Protein AF-A0A2G5EXG2-F1 (afdb_monomer_lite)

Foldseek 3Di:
DDDDDPPPPPDPPPDDDPVVVCVVPVVDDDPVPDDPDPVPDDPPVVVDPPPDAAEAEVVCVVVVNVVSVVSVVCNVPPPVDHHYDYPPDDDD

Secondary structure (DSSP, 8-state):
-----------------HHHHHHH-TT---GGGS---TTTS--GGG--TT-PPPEEEHHHHHTT-HHHHHHHHHIIIIIS--EEE-------

Organism: Aquilegia coerulea (NCBI:txid218851)

Radius of gyration: 24.65 Å; chains: 1; bounding box: 77×33×47 Å

pLDDT: mean 79.73, std 17.0, range [39.12, 97.12]

Sequence (92 aa):
MDNGNTNSTEMPSSVENVQEMVRKDPSAVPKRFIVTNDIDRPNISLVSSGDEVPIIDLSLISDGNEDELKKLDLACSEWGFFQVYMSRSPRT

Structure (mmCIF, N/CA/C/O backbone):
data_AF-A0A2G5EXG2-F1
#
_entry.id   AF-A0A2G5EXG2-F1
#
loop_
_atom_site.group_PDB
_atom_site.id
_atom_site.type_symbol
_atom_site.label_atom_id
_atom_site.label_alt_id
_atom_site.label_comp_id
_atom_site.label_asym_id
_atom_site.label_entity_id
_atom_site.label_seq_id
_atom_site.pdbx_PDB_ins_code
_atom_site.Cartn_x
_atom_site.Cartn_y
_atom_site.Cartn_z
_atom_site.occupancy
_atom_site.B_iso_or_equiv
_atom_site.auth_seq_id
_atom_site.auth_comp_id
_atom_site.auth_asym_id
_atom_site.auth_atom_id
_atom_site.pdbx_PDB_model_num
ATOM 1 N N . MET A 1 1 ? 53.196 17.220 -24.524 1.00 39.12 1 MET A N 1
ATOM 2 C CA . MET A 1 1 ? 52.138 18.240 -24.642 1.00 39.12 1 MET A CA 1
ATOM 3 C C . MET A 1 1 ? 50.834 17.605 -24.192 1.00 39.12 1 MET A C 1
ATOM 5 O O . MET A 1 1 ? 50.650 16.423 -24.437 1.00 39.12 1 MET A O 1
ATOM 9 N N . ASP A 1 2 ? 50.050 18.372 -23.446 1.00 42.88 2 ASP A N 1
ATOM 10 C CA . ASP A 1 2 ? 48.906 17.999 -22.609 1.00 42.88 2 ASP A CA 1
ATOM 11 C C . ASP A 1 2 ? 47.767 17.275 -23.360 1.00 42.88 2 ASP A C 1
ATOM 13 O O . ASP A 1 2 ? 47.333 17.721 -24.423 1.00 42.88 2 ASP A O 1
ATOM 17 N N . ASN A 1 3 ? 47.301 16.149 -22.808 1.00 43.47 3 ASN A N 1
ATOM 18 C CA . ASN A 1 3 ? 46.162 15.384 -23.320 1.00 43.47 3 ASN A CA 1
ATOM 19 C C . ASN A 1 3 ? 44.876 16.022 -22.786 1.00 43.47 3 ASN A C 1
ATOM 21 O O . ASN A 1 3 ? 44.520 15.810 -21.628 1.00 43.47 3 ASN A O 1
ATOM 25 N N . GLY A 1 4 ? 44.181 16.781 -23.636 1.00 42.56 4 GLY A N 1
ATOM 26 C CA . GLY A 1 4 ? 42.904 17.415 -23.314 1.00 42.56 4 GLY A CA 1
ATOM 27 C C . GLY A 1 4 ? 41.845 16.400 -22.880 1.00 42.56 4 GLY A C 1
ATOM 28 O O . GLY A 1 4 ? 41.173 15.785 -23.704 1.00 42.56 4 GLY A O 1
ATOM 29 N N . ASN A 1 5 ? 41.706 16.243 -21.567 1.00 44.81 5 ASN A N 1
ATOM 30 C CA . ASN A 1 5 ? 40.606 15.569 -20.902 1.00 44.81 5 ASN A CA 1
ATOM 31 C C . ASN A 1 5 ? 39.347 16.434 -21.062 1.00 44.81 5 ASN A C 1
ATOM 33 O O . ASN A 1 5 ? 39.172 17.412 -20.342 1.00 44.81 5 ASN A O 1
ATOM 37 N N . THR A 1 6 ? 38.477 16.105 -22.017 1.00 45.97 6 THR A N 1
ATOM 38 C CA . THR A 1 6 ? 37.122 16.667 -22.075 1.00 45.97 6 THR A CA 1
ATOM 39 C C . THR A 1 6 ? 36.196 15.784 -21.251 1.00 45.97 6 THR A C 1
ATOM 41 O O . THR A 1 6 ? 35.353 15.058 -21.775 1.00 45.97 6 THR A O 1
ATOM 44 N N . ASN A 1 7 ? 36.356 15.838 -19.934 1.00 48.78 7 ASN A N 1
ATOM 45 C CA . ASN A 1 7 ? 35.297 15.483 -19.004 1.00 48.78 7 ASN A CA 1
ATOM 46 C C . ASN A 1 7 ? 34.235 16.589 -19.059 1.00 48.78 7 ASN A C 1
ATOM 48 O O . ASN A 1 7 ? 34.142 17.449 -18.187 1.00 48.78 7 ASN A O 1
ATOM 52 N N . SER A 1 8 ? 33.449 16.579 -20.136 1.00 43.00 8 SER A N 1
ATOM 53 C CA . SER A 1 8 ? 32.206 17.330 -20.221 1.00 43.00 8 SER A CA 1
ATOM 54 C C . SER A 1 8 ? 31.282 16.800 -19.132 1.00 43.00 8 SER A C 1
ATOM 56 O O . SER A 1 8 ? 30.638 15.769 -19.292 1.00 43.00 8 SER A O 1
ATOM 58 N N . THR A 1 9 ? 31.275 17.485 -17.992 1.00 49.47 9 THR A N 1
ATOM 59 C CA . THR A 1 9 ? 30.265 17.347 -16.949 1.00 49.47 9 THR A CA 1
ATOM 60 C C . THR A 1 9 ? 28.904 17.604 -17.592 1.00 49.47 9 THR A C 1
ATOM 62 O O . THR A 1 9 ? 28.489 18.754 -17.742 1.00 49.47 9 THR A O 1
ATOM 65 N N . GLU A 1 10 ? 28.230 16.543 -18.038 1.00 51.47 10 GLU A N 1
ATOM 66 C CA . GLU A 1 10 ? 26.830 16.601 -18.438 1.00 51.47 10 GLU A CA 1
ATOM 67 C C . GLU A 1 10 ? 26.021 16.970 -17.194 1.00 51.47 10 GLU A C 1
ATOM 69 O O . GLU A 1 10 ? 25.740 16.152 -16.318 1.00 51.47 10 GLU A O 1
ATOM 74 N N . MET A 1 11 ? 25.693 18.256 -17.092 1.00 52.38 11 MET A N 1
ATOM 75 C CA . MET A 1 11 ? 24.642 18.752 -16.213 1.00 52.38 11 MET A CA 1
ATOM 76 C C . MET A 1 11 ? 23.395 17.901 -16.481 1.00 52.38 11 MET A C 1
ATOM 78 O O . MET A 1 11 ? 23.066 17.727 -17.658 1.00 52.38 11 MET A O 1
ATOM 82 N N . PRO A 1 12 ? 22.704 17.355 -15.461 1.00 56.38 12 PRO A N 1
ATOM 83 C CA . PRO A 1 12 ? 21.572 16.474 -15.702 1.00 56.38 12 PRO A CA 1
ATOM 84 C C . PRO A 1 12 ? 20.510 17.259 -16.471 1.00 56.38 12 PRO A C 1
ATOM 86 O O . PRO A 1 12 ? 19.860 18.158 -15.935 1.00 56.38 12 PRO A O 1
ATOM 89 N N . SER A 1 13 ? 20.394 16.951 -17.763 1.00 63.50 13 SER A N 1
ATOM 90 C CA . SER A 1 13 ? 19.405 17.526 -18.661 1.00 63.50 13 SER A CA 1
ATOM 91 C C . SER A 1 13 ? 18.033 17.369 -18.019 1.00 63.50 13 SER A C 1
ATOM 93 O O . SER A 1 13 ? 17.691 16.267 -17.581 1.00 63.50 13 SER A O 1
ATOM 95 N N . SER A 1 14 ? 17.278 18.466 -17.948 1.00 72.94 14 SER A N 1
ATOM 96 C CA . SER A 1 14 ? 15.920 18.495 -17.405 1.00 72.94 14 SER A CA 1
ATOM 97 C C . SER A 1 14 ? 15.128 17.290 -17.913 1.00 72.94 14 SER A C 1
ATOM 99 O O . SER A 1 14 ? 15.058 17.054 -19.121 1.00 72.94 14 SER A O 1
ATOM 101 N N . VAL A 1 15 ? 14.588 16.488 -16.994 1.00 76.44 15 VAL A N 1
ATOM 102 C CA . VAL A 1 15 ? 13.803 15.306 -17.350 1.00 76.44 15 VAL A CA 1
ATOM 103 C C . VAL A 1 15 ? 12.589 15.770 -18.150 1.00 76.44 15 VAL A C 1
ATOM 105 O O . VAL A 1 15 ? 11.729 16.474 -17.625 1.00 76.44 15 VAL A O 1
ATOM 108 N N . GLU A 1 16 ? 12.527 15.384 -19.427 1.00 83.38 16 GLU A N 1
ATOM 109 C CA . GLU A 1 16 ? 11.381 15.706 -20.279 1.00 83.38 16 GLU A CA 1
ATOM 110 C C . GLU A 1 16 ? 10.090 15.141 -19.669 1.00 83.38 16 GLU A C 1
ATOM 112 O O . GLU A 1 16 ? 10.077 14.057 -19.074 1.00 83.38 16 GLU A O 1
ATOM 117 N N . ASN A 1 17 ? 9.005 15.904 -19.805 1.00 89.69 17 ASN A N 1
ATOM 118 C CA . ASN A 1 17 ? 7.696 15.518 -19.310 1.00 89.69 17 ASN A CA 1
ATOM 119 C C . ASN A 1 17 ? 7.194 14.266 -20.051 1.00 89.69 17 ASN A C 1
ATOM 121 O O . ASN A 1 17 ? 7.033 14.275 -21.271 1.00 89.69 17 ASN A O 1
ATOM 125 N N . VAL A 1 18 ? 6.893 13.209 -19.293 1.00 91.25 18 VAL A N 1
ATOM 126 C CA . VAL A 1 18 ? 6.465 11.911 -19.840 1.00 91.25 18 VAL A CA 1
ATOM 127 C C . VAL A 1 18 ? 5.181 12.027 -20.667 1.00 91.25 18 VAL A C 1
ATOM 129 O O . VAL A 1 18 ? 5.065 11.376 -21.701 1.00 91.25 18 VAL A O 1
ATOM 132 N N . GLN A 1 19 ? 4.227 12.870 -20.260 1.00 92.31 19 GLN A N 1
ATOM 133 C CA . GLN A 1 19 ? 2.969 13.037 -20.995 1.00 92.31 19 GLN A CA 1
ATOM 134 C C . GLN A 1 19 ? 3.207 13.679 -22.366 1.00 92.31 19 GLN A C 1
ATOM 136 O O . GLN A 1 19 ? 2.638 13.227 -23.356 1.00 92.31 19 GLN A O 1
ATOM 141 N N . GLU A 1 20 ? 4.075 14.690 -22.443 1.00 90.94 20 GLU A N 1
ATOM 142 C CA . GLU A 1 20 ? 4.448 15.324 -23.714 1.00 90.94 20 GLU A CA 1
ATOM 143 C C . GLU A 1 20 ? 5.224 14.374 -24.631 1.00 90.94 20 GLU A C 1
ATOM 145 O O . GLU A 1 20 ? 4.977 14.346 -25.835 1.00 90.94 20 GLU A O 1
ATOM 150 N N . MET A 1 21 ? 6.115 13.551 -24.075 1.00 89.94 21 MET A N 1
ATOM 151 C CA . MET A 1 21 ? 6.831 12.530 -24.845 1.00 89.94 21 MET A CA 1
ATOM 152 C C . MET A 1 21 ? 5.864 11.542 -25.508 1.00 89.94 21 MET A C 1
ATOM 154 O O . MET A 1 21 ? 5.945 11.319 -26.712 1.00 89.94 21 MET A O 1
ATOM 158 N N . VAL A 1 22 ? 4.906 11.010 -24.740 1.00 90.94 22 VAL A N 1
ATOM 159 C CA . VAL A 1 22 ? 3.898 10.063 -25.247 1.00 90.94 22 VAL A CA 1
ATOM 160 C C . VAL A 1 22 ? 2.989 10.717 -26.291 1.00 90.94 22 VAL A C 1
ATOM 162 O O . VAL A 1 22 ? 2.610 10.067 -27.262 1.00 90.94 22 VAL A O 1
ATOM 165 N N . ARG A 1 23 ? 2.654 12.006 -26.125 1.00 92.38 23 ARG A N 1
ATOM 166 C CA . ARG A 1 23 ? 1.879 12.775 -27.116 1.00 92.38 23 ARG A CA 1
ATOM 167 C C . ARG A 1 23 ? 2.610 12.923 -28.452 1.00 92.38 23 ARG A C 1
ATOM 169 O O . ARG A 1 23 ? 1.948 12.914 -29.485 1.00 92.38 23 ARG A O 1
ATOM 176 N N . LYS A 1 24 ? 3.937 13.088 -28.436 1.00 91.25 24 LYS A N 1
ATOM 177 C CA . LYS A 1 24 ? 4.763 13.225 -29.649 1.00 91.25 24 LYS A CA 1
ATOM 178 C C . LYS A 1 24 ? 4.949 11.889 -30.365 1.00 91.25 24 LYS A C 1
ATOM 180 O O . LYS A 1 24 ? 4.731 11.817 -31.569 1.00 91.25 24 LYS A O 1
ATOM 185 N N . ASP A 1 25 ? 5.362 10.861 -29.627 1.00 91.56 25 ASP A N 1
ATOM 186 C CA . ASP A 1 25 ? 5.522 9.502 -30.140 1.00 91.56 25 ASP A CA 1
ATOM 187 C C . ASP A 1 25 ? 5.372 8.481 -28.995 1.00 91.56 25 ASP A C 1
ATOM 189 O O . ASP A 1 25 ? 6.270 8.346 -28.159 1.00 91.56 25 ASP A O 1
ATOM 193 N N . PRO A 1 26 ? 4.263 7.723 -28.946 1.00 88.69 26 PRO A N 1
ATOM 194 C CA . PRO A 1 26 ? 4.024 6.744 -27.889 1.00 88.69 26 PRO A CA 1
ATOM 195 C C . PRO A 1 26 ? 4.949 5.519 -27.966 1.00 88.69 26 PRO A C 1
ATOM 197 O O . PRO A 1 26 ? 5.044 4.773 -26.994 1.00 88.69 26 PRO A O 1
ATOM 200 N N . SER A 1 27 ? 5.617 5.285 -29.101 1.00 89.69 27 SER A N 1
ATOM 201 C CA . SER A 1 27 ? 6.521 4.145 -29.296 1.00 89.69 27 SER A CA 1
ATOM 202 C C . SER A 1 27 ? 7.973 4.449 -28.910 1.00 89.69 27 SER A C 1
ATOM 204 O O . SER A 1 27 ? 8.751 3.534 -28.628 1.00 89.69 27 SER A O 1
ATOM 206 N N . ALA A 1 28 ? 8.339 5.729 -28.833 1.00 88.25 28 ALA A N 1
ATOM 207 C CA . ALA A 1 28 ? 9.690 6.174 -28.526 1.00 88.25 28 ALA A CA 1
ATOM 208 C C . ALA A 1 28 ? 9.927 6.286 -27.011 1.00 88.25 28 ALA A C 1
ATOM 210 O O . ALA A 1 28 ? 10.002 7.381 -26.456 1.00 88.25 28 ALA A O 1
ATOM 211 N N . VAL A 1 29 ? 10.089 5.148 -26.327 1.00 87.75 29 VAL A N 1
ATOM 212 C CA . VAL A 1 29 ? 10.474 5.121 -24.904 1.00 87.75 29 VAL A CA 1
ATOM 213 C C . VAL A 1 29 ? 11.993 5.309 -24.761 1.00 87.75 29 VAL A C 1
ATOM 215 O O . VAL A 1 29 ? 12.763 4.466 -25.231 1.00 87.75 29 VAL A O 1
ATOM 218 N N . PRO A 1 30 ? 12.480 6.370 -24.087 1.00 87.50 30 PRO A N 1
ATOM 219 C CA . PRO A 1 30 ? 13.908 6.544 -23.841 1.00 87.50 30 PRO A CA 1
ATOM 220 C C . PRO A 1 30 ? 14.498 5.417 -22.993 1.00 87.50 30 PRO A C 1
ATOM 222 O O . PRO A 1 30 ? 13.901 4.997 -22.002 1.00 87.50 30 PRO A O 1
ATOM 225 N N . LYS A 1 31 ? 15.738 5.017 -23.305 1.00 86.56 31 LYS A N 1
ATOM 226 C CA . LYS A 1 31 ? 16.457 3.924 -22.620 1.00 86.56 31 LYS A CA 1
ATOM 227 C C . LYS A 1 31 ? 16.489 4.055 -21.092 1.00 86.56 31 LY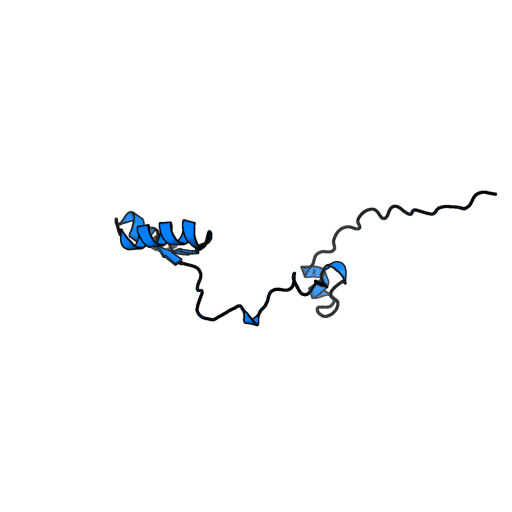S A C 1
ATOM 229 O O . LYS A 1 31 ? 16.453 3.046 -20.407 1.00 86.56 31 LYS A O 1
ATOM 234 N N . ARG A 1 32 ? 16.497 5.281 -20.556 1.00 85.19 32 ARG A N 1
ATOM 235 C CA . ARG A 1 32 ? 16.488 5.557 -19.106 1.00 85.19 32 ARG A CA 1
ATOM 236 C C . ARG A 1 32 ? 15.215 5.114 -18.368 1.00 85.19 32 ARG A C 1
ATOM 238 O O . ARG A 1 32 ? 15.243 5.036 -17.149 1.00 85.19 32 ARG A O 1
ATOM 245 N N . PHE A 1 33 ? 14.110 4.871 -19.078 1.00 87.25 33 PHE A N 1
ATOM 246 C CA . PHE A 1 33 ? 12.858 4.351 -18.508 1.00 87.25 33 PHE A CA 1
ATOM 247 C C . PHE A 1 33 ? 12.680 2.845 -18.730 1.00 87.25 33 PHE A C 1
ATOM 249 O O . PHE A 1 33 ? 11.723 2.257 -18.231 1.00 87.25 33 PHE A O 1
ATOM 256 N N . ILE A 1 34 ? 13.575 2.218 -19.496 1.00 87.12 34 ILE A N 1
ATOM 257 C CA . ILE A 1 34 ? 13.533 0.784 -19.755 1.00 87.12 34 ILE A CA 1
ATOM 258 C C . ILE A 1 34 ? 14.249 0.091 -18.598 1.00 87.12 34 ILE A C 1
ATOM 260 O O . ILE A 1 34 ? 15.451 0.266 -18.411 1.00 87.12 34 ILE A O 1
ATOM 264 N N . VAL A 1 35 ? 13.507 -0.702 -17.829 1.00 86.62 35 VAL A N 1
ATOM 265 C CA . VAL A 1 35 ? 14.079 -1.570 -16.795 1.00 86.62 35 VAL A CA 1
ATOM 266 C C . VAL A 1 35 ? 14.815 -2.712 -17.495 1.00 86.62 35 VAL A C 1
ATOM 268 O O . VAL A 1 35 ? 14.195 -3.522 -18.180 1.00 86.62 35 VAL A O 1
ATOM 271 N N . THR A 1 36 ? 16.142 -2.738 -17.381 1.00 83.00 36 THR A N 1
ATOM 272 C CA . THR A 1 36 ? 17.008 -3.714 -18.066 1.00 83.00 36 THR A CA 1
ATOM 273 C C . THR A 1 36 ? 17.311 -4.953 -17.233 1.00 83.00 36 THR A C 1
ATOM 275 O O . THR A 1 36 ? 17.732 -5.964 -17.786 1.00 83.00 36 THR A O 1
ATOM 278 N N . ASN A 1 37 ? 17.131 -4.874 -15.917 1.00 84.19 37 ASN A N 1
ATOM 279 C CA . ASN A 1 37 ? 17.343 -5.984 -15.003 1.00 84.19 37 ASN A CA 1
ATOM 280 C C . ASN A 1 37 ? 16.027 -6.743 -14.804 1.00 84.19 37 ASN A C 1
ATOM 282 O O . ASN A 1 37 ? 15.043 -6.167 -14.341 1.00 84.19 37 ASN A O 1
ATOM 286 N N . ASP A 1 38 ? 16.013 -8.036 -15.124 1.00 76.25 38 ASP A N 1
ATOM 287 C CA . ASP A 1 38 ? 14.811 -8.873 -15.023 1.00 76.25 38 ASP A CA 1
ATOM 288 C C . ASP A 1 38 ? 14.291 -9.007 -13.583 1.00 76.25 38 ASP A C 1
ATOM 290 O O . ASP A 1 38 ? 13.101 -9.234 -13.387 1.00 76.25 38 ASP A O 1
ATOM 294 N N . ILE A 1 39 ? 15.155 -8.818 -12.578 1.00 77.12 39 ILE A N 1
ATOM 295 C CA . ILE A 1 39 ? 14.778 -8.847 -11.153 1.00 77.12 39 ILE A CA 1
ATOM 296 C C . ILE A 1 39 ? 13.927 -7.626 -10.775 1.00 77.12 39 ILE A C 1
ATOM 298 O O . ILE A 1 39 ? 13.022 -7.734 -9.952 1.00 77.12 39 ILE A O 1
ATOM 302 N N . ASP A 1 40 ? 14.189 -6.478 -11.400 1.00 79.25 40 ASP A N 1
ATOM 303 C CA . ASP A 1 40 ? 13.461 -5.230 -11.146 1.00 79.25 40 ASP A CA 1
ATOM 304 C C . ASP A 1 40 ? 12.180 -5.139 -11.992 1.00 79.25 40 ASP A C 1
ATOM 306 O O . ASP A 1 40 ? 11.365 -4.225 -11.827 1.00 79.25 40 ASP A O 1
ATOM 310 N N . ARG A 1 41 ? 11.988 -6.078 -12.929 1.00 81.19 41 ARG A N 1
ATOM 311 C CA . ARG A 1 41 ? 10.791 -6.138 -13.758 1.00 81.19 41 ARG A CA 1
ATOM 312 C C . ARG A 1 41 ? 9.657 -6.778 -12.953 1.00 81.19 41 ARG A C 1
ATOM 314 O O . ARG A 1 41 ? 9.807 -7.902 -12.475 1.00 81.19 41 ARG A O 1
ATOM 321 N N . PRO A 1 42 ? 8.485 -6.126 -12.845 1.00 78.62 42 PRO A N 1
ATOM 322 C CA . PRO A 1 42 ? 7.355 -6.724 -12.154 1.00 78.62 42 PRO A CA 1
ATOM 323 C C . PRO A 1 42 ? 6.968 -8.039 -12.834 1.00 78.62 42 PRO A C 1
ATOM 325 O O . PRO A 1 42 ? 6.762 -8.096 -14.051 1.00 78.62 42 PRO A O 1
ATOM 328 N N . ASN A 1 43 ? 6.861 -9.105 -12.043 1.00 76.50 43 ASN A N 1
ATOM 329 C CA . ASN A 1 43 ? 6.400 -10.389 -12.537 1.00 76.50 43 ASN A CA 1
ATOM 330 C C . ASN A 1 43 ? 4.877 -10.339 -12.723 1.00 76.50 43 ASN A C 1
ATOM 332 O O . ASN A 1 43 ? 4.111 -10.563 -11.792 1.00 76.50 43 ASN A O 1
ATOM 336 N N . ILE A 1 44 ? 4.439 -10.063 -13.951 1.00 72.25 44 ILE A N 1
ATOM 337 C CA . ILE A 1 44 ? 3.012 -9.940 -14.290 1.00 72.25 44 ILE A CA 1
ATOM 338 C C . ILE A 1 44 ? 2.272 -11.279 -14.098 1.00 72.25 44 ILE A C 1
ATOM 340 O O . ILE A 1 44 ? 1.076 -11.285 -13.835 1.00 72.25 44 ILE A O 1
ATOM 344 N N . SER A 1 45 ? 2.974 -12.418 -14.164 1.00 70.81 45 SER A N 1
ATOM 345 C CA . SER A 1 45 ? 2.375 -13.734 -13.891 1.00 70.81 45 SER A CA 1
ATOM 346 C C . SER A 1 45 ? 2.160 -14.016 -12.400 1.00 70.81 45 SER A C 1
ATOM 348 O O . SER A 1 45 ? 1.351 -14.875 -12.066 1.00 70.81 45 SER A O 1
ATOM 350 N N . LEU A 1 46 ? 2.845 -13.280 -11.513 1.00 64.62 46 LEU A N 1
ATOM 351 C CA . LEU A 1 46 ? 2.646 -13.339 -10.060 1.00 64.62 46 LEU A CA 1
ATOM 352 C C . LEU A 1 46 ? 1.413 -12.550 -9.611 1.00 64.62 46 LEU A C 1
ATOM 354 O O . LEU A 1 46 ? 1.000 -12.686 -8.465 1.00 64.62 46 LEU A O 1
ATOM 358 N N . VAL A 1 47 ? 0.797 -11.759 -10.496 1.00 66.69 47 VAL A N 1
ATOM 359 C CA . VAL A 1 47 ? -0.493 -11.108 -10.238 1.00 66.69 47 VAL A CA 1
ATOM 360 C C . VAL A 1 47 ? -1.585 -12.189 -10.276 1.00 66.69 47 VAL A C 1
ATOM 362 O O . VAL A 1 47 ? -2.395 -12.279 -11.195 1.00 66.69 47 VAL A O 1
ATOM 365 N N . SER A 1 48 ? -1.519 -13.096 -9.303 1.00 59.56 48 SER A N 1
ATOM 366 C CA . SER A 1 48 ? -2.470 -14.163 -9.057 1.00 59.56 48 SER A CA 1
ATOM 367 C C . SER A 1 48 ? -3.794 -13.527 -8.666 1.00 59.56 48 SER A C 1
ATOM 369 O O . SER A 1 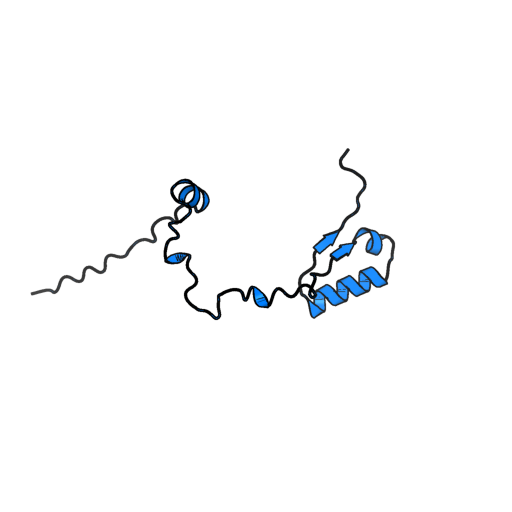48 ? -3.838 -12.603 -7.859 1.00 59.56 48 SER A O 1
ATOM 371 N N . SER A 1 49 ? -4.890 -14.038 -9.214 1.00 59.91 49 SER A N 1
ATOM 372 C CA . SER A 1 49 ? -6.251 -13.546 -8.971 1.00 59.91 49 SER A CA 1
ATOM 373 C C . SER A 1 49 ? -6.764 -13.772 -7.535 1.00 59.91 49 SER A C 1
ATOM 375 O O . SER A 1 49 ? -7.963 -13.640 -7.313 1.00 59.91 49 SER A O 1
ATOM 377 N N . GLY A 1 50 ? -5.901 -14.177 -6.594 1.00 60.22 50 GLY A N 1
ATOM 378 C CA . GLY A 1 50 ? -6.274 -14.617 -5.245 1.00 60.22 50 GLY A CA 1
ATOM 379 C C . GLY A 1 50 ? -5.765 -13.749 -4.091 1.00 60.22 50 GLY A C 1
ATOM 380 O O . GLY A 1 50 ? -6.405 -13.742 -3.045 1.00 60.22 50 GLY A O 1
ATOM 381 N N . ASP A 1 51 ? -4.678 -12.995 -4.274 1.00 64.31 51 ASP A N 1
ATOM 382 C CA . ASP A 1 51 ? -4.143 -12.108 -3.233 1.00 64.31 51 ASP A CA 1
ATOM 383 C C . ASP A 1 51 ? -4.736 -10.708 -3.430 1.00 64.31 51 ASP A C 1
ATOM 385 O O . ASP A 1 51 ? -4.096 -9.784 -3.937 1.00 64.31 51 ASP A O 1
ATOM 389 N N . GLU A 1 52 ? -6.017 -10.566 -3.090 1.00 80.69 52 GLU A N 1
ATOM 390 C CA . GLU A 1 52 ? -6.687 -9.271 -3.115 1.00 80.69 52 GLU A CA 1
ATOM 391 C C . GLU A 1 52 ? -6.265 -8.445 -1.897 1.00 80.69 52 GLU A C 1
ATOM 393 O O . GLU A 1 52 ? -6.326 -8.903 -0.755 1.00 80.69 52 GLU A O 1
ATOM 398 N N . VAL A 1 53 ? -5.842 -7.205 -2.151 1.00 89.38 53 VAL A N 1
ATOM 399 C CA . VAL A 1 53 ? -5.508 -6.244 -1.098 1.00 89.38 53 VAL A CA 1
ATOM 400 C C . VAL A 1 53 ? -6.695 -6.116 -0.132 1.00 89.38 53 VAL A C 1
ATOM 402 O O . VAL A 1 53 ? -7.808 -5.852 -0.595 1.00 89.38 53 VAL A O 1
ATOM 405 N N . PRO A 1 54 ? -6.490 -6.220 1.196 1.00 93.12 54 PRO A N 1
ATOM 406 C CA . PRO A 1 54 ? -7.577 -6.114 2.158 1.00 93.12 54 PRO A CA 1
ATOM 407 C C . PRO A 1 54 ? -8.334 -4.793 2.003 1.00 93.12 54 PRO A C 1
ATOM 409 O O . PRO A 1 54 ? -7.726 -3.727 1.933 1.00 93.12 54 PRO A O 1
ATOM 412 N N . ILE A 1 55 ? -9.665 -4.851 1.976 1.00 93.50 55 ILE A N 1
ATOM 413 C CA . ILE A 1 55 ? -10.538 -3.669 1.998 1.00 93.50 55 ILE A CA 1
ATOM 414 C C . ILE A 1 55 ? -11.128 -3.542 3.400 1.00 93.50 55 ILE A C 1
ATOM 416 O O . ILE A 1 55 ? -11.769 -4.482 3.858 1.00 93.50 55 ILE A O 1
ATOM 420 N N . ILE A 1 56 ? -10.932 -2.408 4.066 1.00 95.12 56 ILE A N 1
ATOM 421 C CA . ILE A 1 56 ? -11.389 -2.150 5.436 1.00 95.12 56 ILE A CA 1
ATOM 422 C C . ILE A 1 56 ? -12.532 -1.133 5.430 1.00 95.12 56 ILE A C 1
ATOM 424 O O . ILE A 1 56 ? -12.345 -0.003 4.975 1.00 95.12 56 ILE A O 1
ATOM 428 N N . ASP A 1 57 ? -13.696 -1.499 5.959 1.00 94.06 57 ASP A N 1
ATOM 429 C CA . ASP A 1 57 ? -14.826 -0.594 6.166 1.00 94.06 57 ASP A CA 1
ATOM 430 C C . ASP A 1 57 ? -14.731 0.106 7.529 1.00 94.06 57 ASP A C 1
ATOM 432 O O . ASP A 1 57 ? -15.034 -0.452 8.587 1.00 94.06 57 ASP A O 1
ATOM 436 N N . LEU A 1 58 ? -14.335 1.379 7.511 1.00 91.62 58 LEU A N 1
ATOM 437 C CA . LEU A 1 58 ? -14.205 2.167 8.739 1.00 91.62 58 LEU A CA 1
ATOM 438 C C . LEU A 1 58 ? -15.556 2.492 9.391 1.00 91.62 58 LEU A C 1
ATOM 440 O O . LEU A 1 58 ? -15.588 2.782 10.592 1.00 91.62 58 LEU A O 1
ATOM 444 N N . SER A 1 59 ? -16.660 2.451 8.637 1.00 92.69 59 SER A N 1
ATOM 445 C CA . SER A 1 59 ? -17.998 2.623 9.207 1.00 92.69 59 SER A CA 1
ATOM 446 C C . SER A 1 59 ? -18.325 1.447 10.127 1.00 92.69 59 SER A C 1
ATOM 448 O O . SER A 1 59 ? -18.733 1.664 11.263 1.00 92.69 59 SER A O 1
ATOM 450 N N . LEU A 1 60 ? -18.030 0.212 9.700 1.00 93.25 60 LEU A N 1
ATOM 451 C CA . LEU A 1 60 ? -18.262 -0.985 10.517 1.00 93.25 60 LEU A CA 1
ATOM 452 C C . LEU A 1 60 ? -17.419 -0.990 11.794 1.00 93.25 60 LEU A C 1
ATOM 454 O O . LEU A 1 60 ? -17.920 -1.352 12.856 1.00 93.25 60 LEU A O 1
ATOM 458 N N . ILE A 1 61 ? -16.161 -0.549 11.719 1.00 93.25 61 ILE A N 1
ATOM 459 C CA . ILE A 1 61 ? -15.318 -0.400 12.915 1.00 93.25 61 ILE A CA 1
ATOM 460 C C . ILE A 1 61 ? -15.930 0.624 13.879 1.00 93.25 61 ILE A C 1
ATOM 462 O O . ILE A 1 61 ? -15.977 0.387 15.085 1.00 93.25 61 ILE A O 1
ATOM 466 N N . SER A 1 62 ? -16.427 1.748 13.353 1.00 91.56 62 SER A N 1
ATOM 467 C CA . SER A 1 62 ? -17.080 2.790 14.158 1.00 91.56 62 SER A CA 1
ATOM 468 C C . SER A 1 62 ? -18.363 2.286 14.827 1.00 91.56 62 SER A C 1
ATOM 470 O O . SER A 1 62 ? -18.653 2.675 15.957 1.00 91.56 62 SER A O 1
ATOM 472 N N . ASP A 1 63 ? -19.082 1.378 14.166 1.00 93.00 63 ASP A N 1
ATOM 473 C CA . ASP A 1 63 ? -20.268 0.699 14.695 1.00 93.00 63 ASP A CA 1
ATOM 474 C C . ASP A 1 63 ? -19.926 -0.428 15.695 1.00 93.00 63 ASP A C 1
ATOM 476 O O . ASP A 1 63 ? -20.822 -1.079 16.235 1.00 93.00 63 ASP A O 1
ATOM 480 N N . GLY A 1 64 ? -18.637 -0.655 15.980 1.00 93.31 64 GLY A N 1
ATOM 481 C CA . GLY A 1 64 ? -18.161 -1.637 16.954 1.00 93.31 64 GLY A CA 1
ATOM 482 C C . GLY A 1 64 ? -17.991 -3.055 16.402 1.00 93.31 64 GLY A C 1
ATOM 483 O O . GLY A 1 64 ? -17.982 -4.009 17.178 1.00 93.31 64 GLY A O 1
ATOM 484 N N . ASN A 1 65 ? -17.866 -3.225 15.083 1.00 96.12 65 ASN A N 1
ATOM 485 C CA . ASN A 1 65 ? -17.632 -4.532 14.473 1.00 96.12 65 ASN A CA 1
ATOM 486 C C . ASN A 1 65 ? -16.209 -5.042 14.770 1.00 96.12 65 ASN A C 1
ATOM 488 O O . ASN A 1 65 ? -15.224 -4.579 14.189 1.00 96.12 65 ASN A O 1
ATOM 492 N N . GLU A 1 66 ? -16.109 -6.031 15.660 1.00 96.88 66 GLU A N 1
ATOM 493 C CA . GLU A 1 66 ? -14.832 -6.631 16.057 1.00 96.88 66 GLU A CA 1
ATOM 494 C C . GLU A 1 66 ? -14.146 -7.414 14.935 1.00 96.88 66 GLU A C 1
ATOM 496 O O . GLU A 1 66 ? -12.920 -7.500 14.919 1.00 96.88 66 GLU A O 1
ATOM 501 N N . ASP A 1 67 ? -14.897 -7.995 14.001 1.00 96.50 67 ASP A N 1
ATOM 502 C CA . ASP A 1 67 ? -14.309 -8.776 12.912 1.00 96.50 67 ASP A CA 1
ATOM 503 C C . ASP A 1 67 ? -13.655 -7.859 11.878 1.00 96.50 67 ASP A C 1
ATOM 505 O O . ASP A 1 67 ? -12.552 -8.146 11.411 1.00 96.50 67 ASP A O 1
ATOM 509 N N . GLU A 1 68 ? -14.262 -6.703 11.604 1.00 95.88 68 GLU A N 1
ATOM 510 C CA . GLU A 1 68 ? -13.644 -5.687 10.749 1.00 95.88 68 GLU A CA 1
ATOM 511 C C . GLU A 1 68 ? -12.416 -5.054 11.423 1.00 95.88 68 GLU A C 1
ATOM 513 O O . GLU A 1 68 ? -11.413 -4.766 10.766 1.00 95.88 68 GLU A O 1
ATOM 518 N N . LEU A 1 69 ? -12.438 -4.919 12.753 1.00 96.56 69 LEU A N 1
ATOM 519 C CA . LEU A 1 69 ? -11.271 -4.487 13.519 1.00 96.56 69 LEU A CA 1
ATOM 520 C C . LEU A 1 69 ? -10.129 -5.520 13.473 1.00 96.56 69 LEU A C 1
ATOM 522 O O . LEU A 1 69 ? -8.975 -5.144 13.270 1.00 96.56 69 LEU A O 1
ATOM 526 N N . LYS A 1 70 ? -10.427 -6.819 13.605 1.00 97.12 70 LYS A N 1
ATOM 527 C CA . LYS A 1 70 ? -9.425 -7.895 13.453 1.00 97.12 70 LYS A CA 1
ATOM 528 C C . LYS A 1 70 ? -8.854 -7.933 12.040 1.00 97.12 70 LYS A C 1
ATOM 530 O O . LYS A 1 70 ? -7.659 -8.140 11.866 1.00 97.12 70 LYS A O 1
ATOM 535 N N . LYS A 1 71 ? -9.691 -7.706 11.028 1.00 95.69 71 LYS A N 1
ATOM 536 C CA . LYS A 1 71 ? -9.255 -7.611 9.632 1.00 95.69 71 LYS A CA 1
ATOM 537 C C . LYS A 1 71 ? -8.266 -6.462 9.428 1.00 95.69 71 LYS A C 1
ATOM 539 O O . LYS A 1 71 ? -7.284 -6.635 8.711 1.00 95.69 71 LYS A O 1
ATOM 544 N N . LEU A 1 72 ? -8.489 -5.318 10.080 1.00 95.88 72 LEU A N 1
ATOM 545 C CA . LEU A 1 72 ? -7.549 -4.195 10.065 1.00 95.88 72 LEU A CA 1
ATOM 546 C C . LEU A 1 72 ? -6.206 -4.561 10.721 1.00 95.88 72 LEU A C 1
ATOM 548 O O . LEU A 1 72 ? -5.159 -4.251 10.156 1.00 95.88 72 LEU A O 1
ATOM 552 N N . ASP A 1 73 ? -6.223 -5.236 11.873 1.00 96.56 73 ASP A N 1
ATOM 553 C CA . ASP A 1 73 ? -5.004 -5.701 12.557 1.00 96.56 73 ASP A CA 1
ATOM 554 C C . ASP A 1 73 ? -4.200 -6.687 11.690 1.00 96.56 73 ASP A C 1
ATOM 556 O O . ASP A 1 73 ? -2.987 -6.538 11.502 1.00 96.56 73 ASP A O 1
ATOM 560 N N . LEU A 1 74 ? -4.895 -7.635 11.055 1.00 95.19 74 LEU A N 1
ATOM 561 C CA . LEU A 1 74 ? -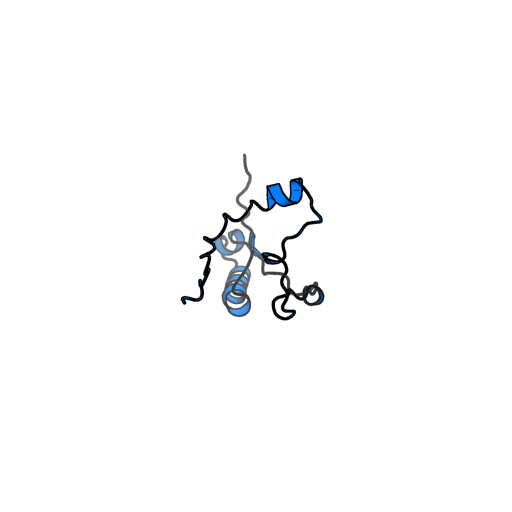4.295 -8.587 10.120 1.00 95.19 74 LEU A CA 1
ATOM 562 C C . LEU A 1 74 ? -3.694 -7.881 8.899 1.00 95.19 74 LEU A C 1
ATOM 564 O O . LEU A 1 74 ? -2.567 -8.158 8.501 1.00 95.19 74 LEU A O 1
ATOM 568 N N . ALA A 1 75 ? -4.409 -6.911 8.327 1.00 95.25 75 ALA A N 1
ATOM 569 C CA . ALA A 1 75 ? -3.905 -6.135 7.201 1.00 95.25 75 ALA A CA 1
ATOM 570 C C . ALA A 1 75 ? -2.661 -5.310 7.575 1.00 95.25 75 ALA A C 1
ATOM 572 O O . ALA A 1 75 ? -1.734 -5.181 6.777 1.00 95.25 75 ALA A O 1
ATOM 573 N N . CYS A 1 76 ? -2.596 -4.773 8.794 1.00 95.25 76 CYS A N 1
ATOM 574 C CA . CYS A 1 76 ? -1.418 -4.040 9.255 1.00 95.25 76 CYS A CA 1
ATOM 575 C C . CYS A 1 76 ? -0.201 -4.953 9.465 1.00 95.25 76 CYS A C 1
ATOM 577 O O . CYS A 1 76 ? 0.922 -4.524 9.209 1.00 95.25 76 CYS A O 1
ATOM 579 N N . SER A 1 77 ? -0.415 -6.187 9.926 1.00 94.38 77 SER A N 1
ATOM 580 C CA . SER A 1 77 ? 0.659 -7.123 10.280 1.00 94.38 77 SER A CA 1
ATOM 581 C C . SER A 1 77 ? 1.153 -7.970 9.106 1.00 94.38 77 SER A C 1
ATOM 583 O O . SER A 1 77 ? 2.361 -8.136 8.949 1.00 94.38 77 SER A O 1
ATOM 585 N N . GLU A 1 78 ? 0.247 -8.487 8.277 1.00 93.00 78 GLU A N 1
ATOM 586 C CA . GLU A 1 78 ? 0.586 -9.395 7.175 1.00 93.00 78 GLU A CA 1
ATOM 587 C C . GLU A 1 78 ? 0.798 -8.665 5.848 1.00 93.00 78 GLU A C 1
ATOM 589 O O . GLU A 1 78 ? 1.667 -9.051 5.068 1.00 93.00 78 GLU A O 1
ATOM 594 N N . TRP A 1 79 ? 0.033 -7.598 5.593 1.00 92.56 79 TRP A N 1
ATOM 595 C CA . TRP A 1 79 ? 0.080 -6.885 4.313 1.00 92.56 79 TRP A CA 1
ATOM 596 C C . TRP A 1 79 ? 0.905 -5.599 4.357 1.00 92.56 79 TRP A C 1
ATOM 598 O O . TRP A 1 79 ? 1.606 -5.277 3.400 1.00 92.56 79 TRP A O 1
ATOM 608 N N . GLY A 1 80 ? 0.776 -4.810 5.425 1.00 93.19 80 GLY A N 1
ATOM 609 C CA . GLY A 1 80 ? 1.329 -3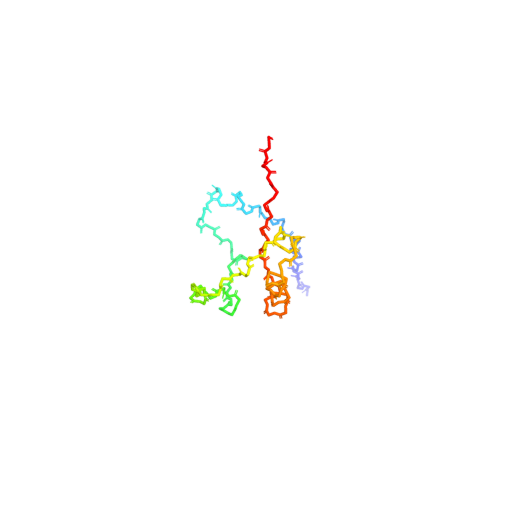.452 5.496 1.00 93.19 80 GLY A CA 1
ATOM 610 C C . GLY A 1 80 ? 0.643 -2.445 4.555 1.00 93.19 80 GLY A C 1
ATOM 611 O O . GLY A 1 80 ? 1.051 -1.285 4.489 1.00 93.19 80 GLY A O 1
ATOM 612 N N . PHE A 1 81 ? -0.402 -2.870 3.836 1.00 92.38 81 PHE A N 1
ATOM 613 C CA . PHE A 1 81 ? -1.213 -2.051 2.941 1.00 92.38 81 PHE A CA 1
ATOM 614 C C . PHE A 1 81 ? -2.647 -2.586 2.873 1.00 92.38 81 PHE A C 1
ATOM 616 O O . PHE A 1 81 ? -2.875 -3.792 2.857 1.00 92.38 81 PHE A O 1
ATOM 623 N N . PHE A 1 82 ? -3.617 -1.679 2.803 1.00 94.00 82 PHE A N 1
ATOM 624 C CA . PHE A 1 82 ? -5.032 -1.997 2.642 1.00 94.00 82 PHE A CA 1
ATOM 625 C C . PHE A 1 82 ? -5.766 -0.821 2.000 1.00 94.00 82 PHE A C 1
ATOM 627 O O . PHE A 1 82 ? -5.322 0.329 2.058 1.00 94.00 82 PHE A O 1
ATOM 634 N N . GLN A 1 83 ? -6.904 -1.107 1.384 1.00 93.62 83 GLN A N 1
ATOM 635 C CA . GLN A 1 83 ? -7.835 -0.097 0.902 1.00 93.62 83 GLN A CA 1
ATOM 636 C C . GLN A 1 83 ? -8.849 0.220 1.993 1.00 93.62 83 GLN A C 1
ATOM 638 O O . GLN A 1 83 ? -9.199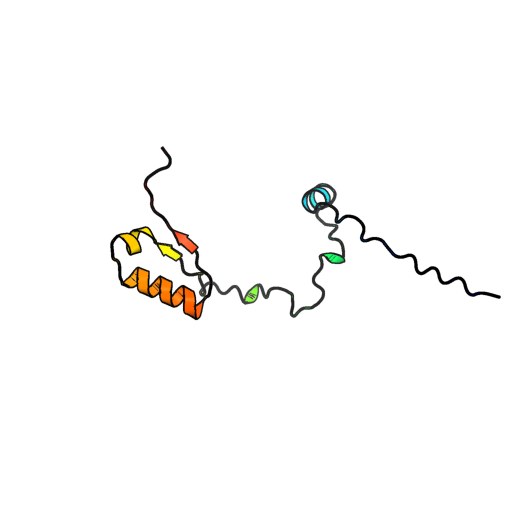 -0.631 2.804 1.00 93.62 83 GLN A O 1
ATOM 643 N N . VAL A 1 84 ? -9.350 1.448 1.999 1.00 92.69 84 VAL A N 1
ATOM 644 C CA . VAL A 1 84 ? -10.374 1.881 2.945 1.00 92.69 84 VAL A CA 1
ATOM 645 C C . VAL A 1 84 ? -11.666 2.158 2.197 1.00 92.69 84 VAL A C 1
ATOM 647 O O . VAL A 1 84 ? -11.686 2.929 1.236 1.00 92.69 84 VAL A O 1
ATOM 650 N N . TYR A 1 85 ? -12.751 1.577 2.687 1.00 87.94 85 TYR A N 1
ATOM 651 C CA . TYR A 1 85 ? -14.105 1.953 2.335 1.00 87.94 85 TYR A CA 1
ATOM 652 C C . TYR A 1 85 ? -14.698 2.784 3.478 1.00 87.94 85 TYR A C 1
ATOM 654 O O . TYR A 1 85 ? -14.577 2.445 4.653 1.00 87.94 85 TYR A O 1
ATOM 662 N N . MET A 1 86 ? -15.304 3.921 3.139 1.00 82.81 86 MET A N 1
ATOM 663 C CA . MET A 1 86 ? -16.022 4.750 4.102 1.00 82.81 86 MET A CA 1
ATOM 664 C C . MET A 1 86 ? -17.361 5.144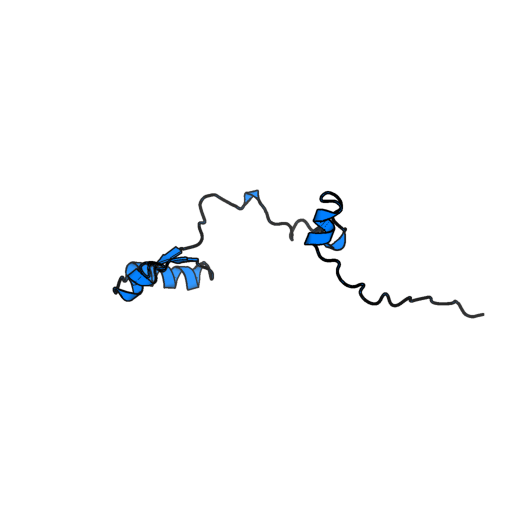 3.497 1.00 82.81 86 MET A C 1
ATOM 666 O O . MET A 1 86 ? -17.443 6.008 2.622 1.00 82.81 86 MET A O 1
ATOM 670 N N . SER A 1 87 ? -18.427 4.525 3.986 1.00 69.44 87 SER A N 1
ATOM 671 C CA . SER A 1 87 ? -19.799 4.866 3.622 1.00 69.44 87 SER A CA 1
ATOM 672 C C . SER A 1 87 ? -20.319 6.044 4.460 1.00 69.44 87 SER A C 1
ATOM 674 O O . SER A 1 87 ? -21.277 5.926 5.216 1.00 69.44 87 SER A O 1
ATOM 676 N N . ARG A 1 88 ? -19.736 7.243 4.314 1.00 62.91 88 ARG A N 1
ATOM 677 C CA . ARG A 1 88 ? -20.480 8.465 4.683 1.00 62.91 88 ARG A CA 1
ATOM 678 C C . ARG A 1 88 ? -21.502 8.737 3.577 1.00 62.91 88 ARG A C 1
ATOM 680 O O . ARG A 1 88 ? -21.130 9.047 2.450 1.00 62.91 88 ARG A O 1
ATOM 687 N N . SER A 1 89 ? -22.785 8.598 3.899 1.00 56.47 89 SER A N 1
ATOM 688 C CA . SER A 1 89 ? -23.913 8.982 3.034 1.00 56.47 89 SER A CA 1
ATOM 689 C C . SER A 1 89 ? -23.794 10.441 2.531 1.00 56.47 89 SER A C 1
ATOM 691 O O . SER A 1 89 ? -23.142 11.261 3.181 1.00 56.47 89 SER A O 1
ATOM 693 N N . PRO A 1 90 ? -24.456 10.788 1.412 1.00 57.47 90 PRO A N 1
ATOM 694 C CA . PRO A 1 90 ? -23.921 10.987 0.069 1.00 57.47 90 PRO A CA 1
ATOM 695 C C . PRO A 1 90 ? -23.265 12.366 -0.117 1.00 57.47 90 PRO A C 1
ATOM 697 O O . PRO A 1 90 ? -23.503 13.308 0.637 1.00 57.47 90 PRO A O 1
ATOM 700 N N . ARG A 1 91 ? -22.503 12.517 -1.207 1.00 61.03 91 ARG A N 1
ATOM 701 C CA . ARG A 1 91 ? -22.223 13.845 -1.772 1.00 61.03 91 ARG A CA 1
ATOM 702 C C . ARG A 1 91 ? -23.560 14.447 -2.230 1.00 61.03 91 ARG A C 1
ATOM 704 O O . ARG A 1 91 ? -24.065 14.047 -3.276 1.00 61.03 91 ARG A O 1
ATOM 711 N N . THR A 1 92 ? -24.150 15.297 -1.390 1.00 57.88 92 THR A N 1
ATOM 712 C CA . THR A 1 92 ? -25.293 16.168 -1.713 1.00 57.88 92 THR A CA 1
ATOM 713 C C . THR A 1 92 ? -24.917 17.188 -2.770 1.00 57.88 92 THR A C 1
ATOM 715 O O . THR A 1 92 ? -23.783 17.712 -2.655 1.00 57.88 92 THR A O 1
#

InterPro domains:
  IPR026992 Non-haem dioxygenase, N-terminal domain [PF14226] (53-85)
  IPR027443 Isopenicillin N synthase-like superfamily [G3DSA:2.60.120.330] (13-91)